Protein AF-A0A2V5QL49-F1 (afdb_monomer_lite)

Radius of gyration: 18.15 Å; chains: 1; bounding box: 55×32×44 Å

pLDDT: mean 81.58, std 17.8, range [35.25, 97.62]

F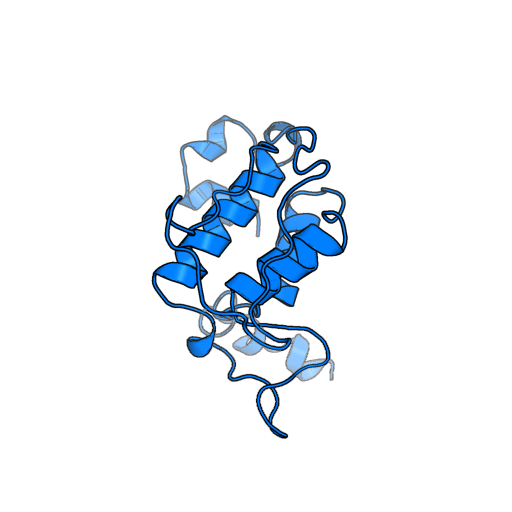oldseek 3Di:
DVCCVPDPVCVDPVNPPQFDDQLLRLQVVLCVLLVHDRPDPLVSQLLNVQQPDHPPDAPDPVRDDGDCSSDDPRNVVSSVLSSCCQAAQDASPDPDDPDDDDDDDPDRPPNPPPPDDSGDHHGPCCVNDPPVCVVPVVVRVVVSD

Secondary structure (DSSP, 8-state):
-HHHHH-GGGGSTTTTT-----HHHHHHHHHHHTT-PPPPHHHHHHHHHHTT--TT--SSTT----GGGG-SHHHHHHHHHHHHHHHH-------S-TT-------SS--PPP--S----PPP-GGGTS-HHHHT-HHHHHHHT-

Structure (mmCIF, N/CA/C/O backbone):
data_AF-A0A2V5QL49-F1
#
_entry.id   AF-A0A2V5QL49-F1
#
loop_
_atom_site.group_PDB
_atom_site.id
_atom_site.type_symbol
_atom_site.label_atom_id
_atom_site.label_alt_id
_atom_site.label_comp_id
_atom_site.label_asym_id
_atom_site.label_entity_id
_atom_site.label_seq_id
_atom_site.pdbx_PDB_ins_code
_atom_site.Cartn_x
_atom_site.Cartn_y
_atom_site.Cartn_z
_atom_site.occupancy
_atom_site.B_iso_or_equiv
_atom_site.auth_seq_id
_atom_site.auth_comp_id
_atom_site.auth_asym_id
_atom_site.auth_atom_id
_atom_site.pdbx_PDB_model_num
ATOM 1 N N . MET A 1 1 ? -26.546 4.963 -11.099 1.00 61.22 1 MET A N 1
ATOM 2 C CA . MET A 1 1 ? -25.308 4.798 -10.297 1.00 61.22 1 MET A CA 1
ATOM 3 C C . MET A 1 1 ? -25.477 5.246 -8.845 1.00 61.22 1 MET A C 1
ATOM 5 O O . MET A 1 1 ? -24.901 4.597 -7.986 1.00 61.22 1 MET A O 1
ATOM 9 N N . GLY A 1 2 ? -26.288 6.279 -8.557 1.00 78.81 2 GLY A N 1
ATOM 10 C CA . GLY A 1 2 ? -26.561 6.733 -7.183 1.00 78.81 2 GLY A CA 1
ATOM 11 C C . GLY A 1 2 ? -27.132 5.656 -6.254 1.00 78.81 2 GLY A C 1
ATOM 12 O O . GLY A 1 2 ? -26.621 5.503 -5.157 1.00 78.81 2 GLY A O 1
ATOM 13 N N . GLU A 1 3 ? -28.086 4.841 -6.720 1.00 86.00 3 GLU A N 1
ATOM 14 C CA . GLU A 1 3 ? -28.729 3.807 -5.883 1.00 86.00 3 GLU A CA 1
ATOM 15 C C . GLU A 1 3 ? -27.767 2.735 -5.346 1.00 86.00 3 GLU A C 1
ATOM 17 O O . GLU A 1 3 ? -27.915 2.283 -4.215 1.00 86.00 3 GLU A O 1
ATOM 22 N N . ILE A 1 4 ? -26.746 2.347 -6.122 1.00 86.00 4 ILE A N 1
ATOM 23 C CA . ILE A 1 4 ? -25.736 1.373 -5.672 1.00 86.00 4 ILE A CA 1
ATOM 24 C C . ILE A 1 4 ? -24.855 1.992 -4.585 1.00 86.00 4 ILE A C 1
ATOM 26 O O . ILE A 1 4 ? -24.560 1.337 -3.591 1.00 86.00 4 ILE A O 1
ATOM 30 N N . LEU A 1 5 ? -24.457 3.254 -4.765 1.00 89.44 5 LEU A N 1
ATOM 31 C CA . LEU A 1 5 ? -23.591 3.962 -3.823 1.00 89.44 5 LEU A CA 1
ATOM 32 C C . LEU A 1 5 ? -24.339 4.459 -2.583 1.00 89.44 5 LEU A C 1
ATOM 34 O O . LEU A 1 5 ? -23.686 4.840 -1.627 1.00 89.44 5 LEU A O 1
ATOM 38 N N . SER A 1 6 ? -25.673 4.473 -2.578 1.00 90.25 6 SER A N 1
ATOM 39 C CA . SER A 1 6 ? -26.487 4.828 -1.409 1.00 90.25 6 SER A CA 1
ATOM 40 C C . SER A 1 6 ? -27.100 3.614 -0.702 1.00 90.25 6 SER A C 1
ATOM 42 O O . SER A 1 6 ? -27.779 3.775 0.309 1.00 90.25 6 SER A O 1
ATOM 44 N N . SER A 1 7 ? -26.913 2.405 -1.237 1.00 92.50 7 SER A N 1
ATOM 45 C CA . SER A 1 7 ? -27.430 1.173 -0.639 1.00 92.50 7 SER A CA 1
ATOM 46 C C . SER A 1 7 ? -26.698 0.835 0.661 1.00 92.50 7 SER A C 1
ATOM 48 O O . SER A 1 7 ? -25.469 0.886 0.722 1.00 92.50 7 SER A O 1
ATOM 50 N N . ALA A 1 8 ? -27.441 0.398 1.682 1.00 91.75 8 ALA A N 1
ATOM 51 C CA . ALA A 1 8 ? -26.865 -0.075 2.942 1.00 91.75 8 ALA A CA 1
ATOM 52 C C . ALA A 1 8 ? -25.928 -1.283 2.745 1.00 91.75 8 ALA A C 1
ATOM 54 O O . ALA A 1 8 ? -24.931 -1.411 3.451 1.00 91.75 8 ALA A O 1
ATOM 55 N N . GLU A 1 9 ? -26.201 -2.135 1.749 1.00 91.06 9 GLU A N 1
ATOM 56 C CA . GLU A 1 9 ? -25.381 -3.320 1.465 1.00 91.06 9 GLU A CA 1
ATOM 57 C C . GLU A 1 9 ? -23.958 -2.936 1.032 1.00 91.06 9 GLU A C 1
ATOM 59 O O . GLU A 1 9 ? -22.990 -3.598 1.414 1.00 91.06 9 GLU A O 1
ATOM 64 N N . PHE A 1 10 ? -23.816 -1.829 0.292 1.00 89.19 10 PHE A N 1
ATOM 65 C CA . PHE A 1 10 ? -22.525 -1.320 -0.178 1.00 89.19 10 PHE A CA 1
ATOM 66 C C . PHE A 1 10 ? -21.606 -0.901 0.982 1.00 89.19 10 PHE A C 1
ATOM 68 O O . PHE A 1 10 ? -20.385 -1.025 0.879 1.00 89.19 10 PHE A O 1
ATOM 75 N N . TYR A 1 11 ? -22.194 -0.461 2.099 1.00 90.38 11 TYR A N 1
ATOM 76 C CA . TYR A 1 11 ? -21.487 -0.052 3.315 1.00 90.38 11 TYR A CA 1
ATOM 77 C C . TYR A 1 11 ? -21.503 -1.106 4.427 1.00 90.38 11 TYR A C 1
ATOM 79 O O . TYR A 1 11 ? -21.069 -0.826 5.541 1.00 90.38 11 TYR A O 1
ATOM 87 N N . SER A 1 12 ? -21.986 -2.316 4.144 1.00 92.44 12 SER A N 1
ATOM 88 C CA . SER A 1 12 ? -22.008 -3.396 5.128 1.00 92.44 12 SER A CA 1
ATOM 89 C C . SER A 1 12 ? -20.593 -3.842 5.520 1.00 92.44 12 SER A C 1
ATOM 91 O O . SER A 1 12 ? -19.650 -3.780 4.723 1.00 92.44 12 SER A O 1
ATOM 93 N N . ASP A 1 13 ? -20.455 -4.402 6.724 1.00 88.31 13 ASP A N 1
ATOM 94 C CA . ASP A 1 13 ? -19.187 -4.956 7.227 1.00 88.31 13 ASP A CA 1
ATOM 95 C C . ASP A 1 13 ? -18.628 -6.096 6.356 1.00 88.31 13 ASP A C 1
ATOM 97 O O . ASP A 1 13 ? -17.443 -6.420 6.416 1.00 88.31 13 ASP A O 1
ATOM 101 N N . ARG A 1 14 ? -19.469 -6.718 5.517 1.00 90.25 14 ARG A N 1
ATOM 102 C CA . ARG A 1 14 ? -19.051 -7.764 4.567 1.00 90.25 14 ARG A CA 1
ATOM 103 C C . ARG A 1 14 ? -18.241 -7.201 3.398 1.00 90.25 14 ARG A C 1
ATOM 105 O O . ARG A 1 14 ? -17.446 -7.929 2.794 1.00 90.25 14 ARG A O 1
ATOM 112 N N . VAL A 1 15 ? -18.457 -5.929 3.068 1.00 90.25 15 VAL A N 1
ATOM 113 C CA . VAL A 1 15 ? -17.872 -5.243 1.910 1.00 90.25 15 VAL A CA 1
ATOM 114 C C . VAL A 1 15 ? -16.774 -4.285 2.361 1.00 90.25 15 VAL A C 1
ATOM 116 O O . VAL A 1 15 ? -15.648 -4.329 1.850 1.00 90.25 15 VAL A O 1
ATOM 119 N N . ILE A 1 16 ? -17.077 -3.439 3.346 1.00 88.69 16 ILE A N 1
ATOM 120 C CA . ILE A 1 16 ? -16.149 -2.433 3.856 1.00 88.69 16 ILE A CA 1
ATOM 121 C C . ILE A 1 16 ? -14.926 -3.116 4.478 1.00 88.69 16 ILE A C 1
ATOM 123 O O . ILE A 1 16 ? -15.027 -4.077 5.230 1.00 88.69 16 ILE A O 1
ATOM 127 N N . ARG A 1 17 ? -13.732 -2.616 4.128 1.00 86.75 17 ARG A N 1
ATOM 128 C CA . ARG A 1 17 ? -12.418 -3.113 4.596 1.00 86.75 17 ARG A CA 1
ATOM 129 C C . ARG A 1 17 ? -12.080 -4.571 4.234 1.00 86.75 17 ARG A C 1
ATOM 131 O O . ARG A 1 17 ? -11.058 -5.071 4.694 1.00 86.75 17 ARG A O 1
ATOM 138 N N . ASN A 1 18 ? -12.837 -5.226 3.353 1.00 90.88 18 ASN A N 1
ATOM 139 C CA . ASN A 1 18 ? -12.571 -6.615 2.950 1.00 90.88 18 ASN A CA 1
ATOM 140 C C . ASN A 1 18 ? -11.646 -6.743 1.712 1.00 90.88 18 ASN A C 1
ATOM 142 O O . ASN A 1 18 ? -11.239 -7.836 1.315 1.00 90.88 18 ASN A O 1
ATOM 146 N N . GLN A 1 19 ? -11.279 -5.626 1.070 1.00 92.38 19 GLN A N 1
ATOM 147 C CA . GLN A 1 19 ? -10.440 -5.640 -0.132 1.00 92.38 19 GLN A CA 1
ATOM 148 C C . GLN A 1 19 ? -8.945 -5.801 0.193 1.00 92.38 19 GLN A C 1
ATOM 150 O O . GLN A 1 19 ? -8.316 -4.919 0.784 1.00 92.38 19 GLN A O 1
ATOM 155 N N . ILE A 1 20 ? -8.330 -6.868 -0.325 1.00 95.75 20 ILE A N 1
ATOM 156 C CA . ILE A 1 20 ? -6.867 -6.997 -0.374 1.00 95.75 20 ILE A CA 1
ATOM 157 C C . ILE A 1 20 ? -6.335 -6.177 -1.554 1.00 95.75 20 ILE A C 1
ATOM 159 O O . ILE A 1 20 ? -6.545 -6.515 -2.721 1.00 95.75 20 ILE A O 1
ATOM 163 N N . LYS A 1 21 ? -5.630 -5.091 -1.233 1.00 96.94 21 LYS A N 1
ATOM 164 C CA . LYS A 1 21 ? -5.092 -4.124 -2.200 1.00 96.94 21 LYS A CA 1
ATOM 165 C C . LYS A 1 21 ? -3.965 -4.731 -3.029 1.00 96.94 21 LYS A C 1
ATOM 167 O O . LYS A 1 21 ? -3.056 -5.349 -2.463 1.00 96.94 21 LYS A O 1
ATOM 172 N N . SER A 1 22 ? -3.968 -4.482 -4.339 1.00 97.62 22 SER A N 1
ATOM 173 C CA . SER A 1 22 ? -2.814 -4.788 -5.197 1.00 97.62 22 SER A CA 1
ATOM 174 C C . SER A 1 22 ? -1.573 -4.000 -4.748 1.00 97.62 22 SER A C 1
ATOM 176 O O . SER A 1 22 ? -1.716 -2.990 -4.049 1.00 97.62 22 SER A O 1
ATOM 178 N N . PRO A 1 23 ? -0.351 -4.423 -5.114 1.00 97.44 23 PRO A N 1
ATOM 179 C CA . PRO A 1 23 ? 0.867 -3.713 -4.726 1.00 97.44 23 PRO A CA 1
ATOM 180 C C . PRO A 1 23 ? 0.874 -2.219 -5.072 1.00 97.44 23 PRO A C 1
ATOM 182 O O . PRO A 1 23 ? 1.231 -1.407 -4.220 1.00 97.44 23 PRO A O 1
ATOM 185 N N . VAL A 1 24 ? 0.411 -1.834 -6.266 1.00 97.12 24 VAL A N 1
ATOM 186 C CA . VAL A 1 24 ? 0.312 -0.415 -6.651 1.00 97.12 24 VAL A CA 1
ATOM 187 C C . VAL A 1 24 ? -0.714 0.339 -5.803 1.00 97.12 24 VAL A C 1
ATOM 189 O O . VAL A 1 24 ? -0.432 1.431 -5.315 1.00 97.12 24 VAL A O 1
ATOM 192 N N . GLN A 1 25 ? -1.886 -0.256 -5.558 1.00 97.56 25 GLN A N 1
ATOM 193 C CA . GLN A 1 25 ? -2.927 0.366 -4.740 1.00 97.56 25 GLN A CA 1
ATOM 194 C C . GLN A 1 25 ? -2.448 0.545 -3.296 1.00 97.56 25 GLN A C 1
ATOM 196 O O . GLN A 1 25 ? -2.653 1.602 -2.705 1.00 97.56 25 GLN A O 1
ATOM 201 N N . PHE A 1 26 ? -1.796 -0.474 -2.736 1.00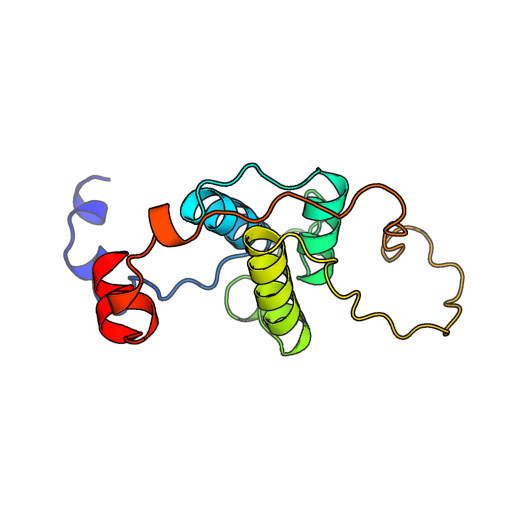 97.38 26 PHE A N 1
ATOM 202 C CA . PHE A 1 26 ? -1.210 -0.424 -1.402 1.00 97.38 26 PHE A CA 1
ATOM 203 C C . PHE A 1 26 ? -0.148 0.669 -1.297 1.00 97.38 26 PHE A C 1
ATOM 205 O O . PHE A 1 26 ? -0.190 1.449 -0.350 1.00 97.38 26 PHE A O 1
ATOM 212 N N . LEU A 1 27 ? 0.751 0.769 -2.279 1.00 96.56 27 LEU A N 1
ATOM 213 C CA . LEU A 1 27 ? 1.807 1.776 -2.297 1.00 96.56 27 LEU A CA 1
ATOM 214 C C . LEU A 1 27 ? 1.230 3.196 -2.301 1.00 96.56 27 LEU A C 1
ATOM 216 O O . LEU A 1 27 ? 1.544 3.992 -1.416 1.00 96.56 27 LEU A O 1
ATOM 220 N N . ILE A 1 28 ? 0.356 3.497 -3.266 1.00 97.06 28 ILE A N 1
ATOM 221 C CA . ILE A 1 28 ? -0.212 4.840 -3.439 1.00 97.06 28 ILE A CA 1
ATOM 222 C C . ILE A 1 28 ? -1.087 5.224 -2.244 1.00 97.06 28 ILE A C 1
ATOM 224 O O . ILE A 1 28 ? -0.962 6.327 -1.714 1.00 97.06 28 ILE A O 1
ATOM 228 N N . GLN A 1 29 ? -1.968 4.324 -1.796 1.00 95.94 29 GLN A N 1
ATOM 229 C CA . GLN A 1 29 ? -2.871 4.634 -0.689 1.00 95.94 29 GLN A CA 1
ATOM 230 C C . GLN A 1 29 ? -2.134 4.768 0.642 1.00 95.94 29 GLN A C 1
ATOM 232 O O . GLN A 1 29 ? -2.525 5.613 1.437 1.00 95.94 29 GLN A O 1
ATOM 237 N N . THR A 1 30 ? -1.077 3.987 0.884 1.00 94.81 30 THR A N 1
ATOM 238 C CA . THR A 1 30 ? -0.269 4.134 2.106 1.00 94.81 30 THR A CA 1
ATOM 239 C C . THR A 1 30 ? 0.458 5.474 2.111 1.00 94.81 30 THR A C 1
ATOM 241 O O . THR A 1 30 ? 0.410 6.175 3.114 1.00 94.81 30 THR A O 1
ATOM 244 N N . ALA A 1 31 ? 1.058 5.883 0.988 1.00 93.94 31 ALA A N 1
ATOM 245 C CA . ALA A 1 31 ? 1.695 7.196 0.897 1.00 93.94 31 ALA A CA 1
ATOM 246 C C . ALA A 1 31 ? 0.694 8.345 1.104 1.00 93.94 31 ALA A C 1
ATOM 248 O O . ALA A 1 31 ? 0.983 9.291 1.829 1.00 93.94 31 ALA A O 1
ATOM 249 N N . LYS A 1 32 ? -0.511 8.227 0.528 1.00 93.50 32 LYS A N 1
ATOM 250 C CA . LYS A 1 32 ? -1.585 9.211 0.713 1.00 93.50 32 LYS A CA 1
ATOM 251 C C . LYS A 1 32 ? -2.083 9.266 2.161 1.00 93.50 32 LYS A C 1
ATOM 253 O O . LYS A 1 32 ? -2.272 10.357 2.678 1.00 93.50 32 LYS A O 1
ATOM 258 N N . LEU A 1 33 ? -2.288 8.112 2.800 1.00 91.12 33 LEU A N 1
ATOM 259 C CA . LEU A 1 33 ? -2.740 8.019 4.194 1.00 91.12 33 LEU A CA 1
ATOM 260 C C . LEU A 1 33 ? -1.712 8.601 5.170 1.00 91.12 33 LEU A C 1
ATOM 262 O O . LEU A 1 33 ? -2.084 9.200 6.169 1.00 91.12 33 LEU A O 1
ATOM 266 N N . LEU A 1 34 ? -0.426 8.415 4.876 1.00 91.56 34 LEU A N 1
ATOM 267 C CA . LEU A 1 34 ? 0.680 8.948 5.667 1.00 91.56 34 LEU A CA 1
ATOM 268 C C . LEU A 1 34 ? 1.065 10.386 5.280 1.00 91.56 34 LEU A C 1
ATOM 270 O O . LEU A 1 34 ? 2.080 10.880 5.762 1.00 91.56 34 LEU A O 1
ATOM 274 N N . GLU A 1 35 ? 0.309 11.022 4.378 1.00 91.69 35 GLU A N 1
ATOM 275 C CA . GLU A 1 35 ? 0.561 12.379 3.869 1.00 91.69 35 GLU A CA 1
ATOM 276 C C . GLU A 1 35 ? 2.017 12.612 3.429 1.00 91.69 35 GLU A C 1
ATOM 278 O O . GLU A 1 35 ? 2.592 13.688 3.585 1.00 91.69 35 GLU A O 1
ATOM 283 N N . THR A 1 36 ? 2.634 11.579 2.856 1.00 91.00 36 THR A N 1
ATOM 284 C CA . THR A 1 36 ? 4.025 11.608 2.406 1.00 91.00 36 THR A CA 1
ATOM 285 C C . THR A 1 36 ? 4.109 11.682 0.886 1.00 91.00 36 THR A C 1
ATOM 287 O O . THR A 1 36 ? 3.307 11.045 0.195 1.00 91.00 36 THR A O 1
ATOM 290 N N . PRO A 1 37 ? 5.151 12.335 0.328 1.00 91.06 37 PRO A N 1
ATOM 291 C CA . PRO A 1 37 ? 5.486 12.148 -1.075 1.00 91.06 37 PRO A CA 1
ATOM 292 C C . PRO A 1 37 ? 5.704 10.666 -1.395 1.00 91.06 37 PRO A C 1
ATOM 294 O O . PRO A 1 37 ? 6.129 9.868 -0.547 1.00 91.06 37 PRO A O 1
ATOM 297 N N . LEU A 1 38 ? 5.415 10.313 -2.646 1.00 91.44 38 LEU A N 1
ATOM 298 C CA . LEU A 1 38 ? 5.750 9.003 -3.183 1.00 91.44 38 LEU A CA 1
ATOM 299 C C . LEU A 1 38 ? 7.270 8.808 -3.174 1.00 91.44 38 LEU A C 1
ATOM 301 O O . LEU A 1 38 ? 8.015 9.767 -3.390 1.00 91.44 38 LEU A O 1
ATOM 305 N N . PRO A 1 39 ? 7.745 7.571 -2.961 1.00 89.81 39 PRO A N 1
ATOM 306 C CA . PRO A 1 39 ? 9.160 7.281 -3.109 1.00 89.81 39 PRO A CA 1
ATOM 307 C C . PRO A 1 39 ? 9.595 7.449 -4.568 1.00 89.81 39 PRO A C 1
ATOM 309 O O . PRO A 1 39 ? 8.766 7.492 -5.481 1.00 89.81 39 PRO A O 1
ATOM 312 N N . SER A 1 40 ? 10.910 7.510 -4.794 1.00 88.81 40 SER A N 1
ATOM 313 C CA . SER A 1 40 ? 11.449 7.621 -6.150 1.00 88.81 40 SER A CA 1
ATOM 314 C C . SER A 1 40 ? 10.924 6.486 -7.048 1.00 88.81 40 SER A C 1
ATOM 316 O O . SER A 1 40 ? 10.683 5.375 -6.555 1.00 88.81 40 SER A O 1
ATOM 318 N N . PRO A 1 41 ? 10.766 6.711 -8.367 1.00 89.62 41 PRO A N 1
ATOM 319 C CA . PRO A 1 41 ? 10.217 5.703 -9.274 1.00 89.62 41 PRO A CA 1
ATOM 320 C C . PRO A 1 41 ? 10.921 4.341 -9.191 1.00 89.62 41 PRO A C 1
ATOM 322 O O . PRO A 1 41 ? 10.258 3.307 -9.207 1.00 89.62 41 PRO A O 1
ATOM 325 N N . ASN A 1 42 ? 12.248 4.334 -9.012 1.00 85.88 42 ASN A N 1
ATOM 326 C CA . ASN A 1 42 ? 13.039 3.110 -8.860 1.00 85.88 42 ASN A CA 1
ATOM 327 C C . ASN A 1 42 ? 12.660 2.323 -7.599 1.00 85.88 42 ASN A C 1
ATOM 329 O O . ASN A 1 42 ? 12.480 1.105 -7.660 1.00 85.88 42 ASN A O 1
ATOM 333 N N . ILE A 1 43 ? 12.509 3.013 -6.463 1.00 86.38 43 ILE A N 1
ATOM 334 C CA . ILE A 1 43 ? 12.106 2.389 -5.199 1.00 86.38 43 ILE A CA 1
ATOM 335 C C . ILE A 1 43 ? 10.669 1.888 -5.321 1.00 86.38 43 ILE A C 1
ATOM 337 O O . ILE A 1 43 ? 10.415 0.719 -5.046 1.00 86.38 43 ILE A O 1
ATOM 341 N N . ALA A 1 44 ? 9.754 2.721 -5.825 1.00 90.75 44 ALA A N 1
ATOM 342 C CA . ALA A 1 44 ? 8.358 2.343 -6.019 1.00 90.75 44 ALA A CA 1
ATOM 343 C C . ALA A 1 44 ? 8.215 1.090 -6.898 1.00 90.75 44 ALA A C 1
ATOM 345 O O . ALA A 1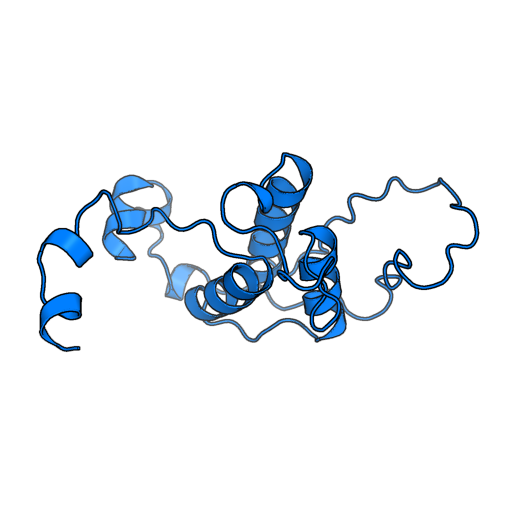 44 ? 7.512 0.141 -6.539 1.00 90.75 44 ALA A O 1
ATOM 346 N N . GLN A 1 45 ? 8.914 1.059 -8.035 1.00 90.88 45 GLN A N 1
ATOM 347 C CA . GLN A 1 45 ? 8.893 -0.068 -8.963 1.00 90.88 45 GLN A CA 1
ATOM 348 C C . GLN A 1 45 ? 9.479 -1.334 -8.335 1.00 90.88 45 GLN A C 1
ATOM 350 O O . GLN A 1 45 ? 8.905 -2.412 -8.500 1.00 90.88 45 GLN A O 1
ATOM 355 N N . ASN A 1 46 ? 10.591 -1.222 -7.604 1.00 87.56 46 ASN A N 1
ATOM 356 C CA . ASN A 1 46 ? 11.181 -2.364 -6.915 1.00 87.56 46 ASN A CA 1
ATOM 357 C C . ASN A 1 46 ? 10.244 -2.895 -5.820 1.00 87.56 46 ASN A C 1
ATOM 359 O O . ASN A 1 46 ? 9.999 -4.098 -5.764 1.00 87.56 46 ASN A O 1
ATOM 363 N N . SER A 1 47 ? 9.644 -2.020 -5.008 1.00 90.31 47 SER A N 1
ATOM 364 C CA . SER A 1 47 ? 8.682 -2.418 -3.976 1.00 90.31 47 SER A CA 1
ATOM 365 C C . SER A 1 47 ? 7.485 -3.162 -4.574 1.00 90.31 47 SER A C 1
ATOM 367 O O . SER A 1 47 ? 7.121 -4.228 -4.079 1.00 90.31 47 SER A O 1
ATOM 369 N N . MET A 1 48 ? 6.901 -2.665 -5.672 1.00 93.38 48 MET A N 1
ATOM 370 C CA . MET A 1 48 ? 5.802 -3.361 -6.356 1.00 93.38 48 MET A CA 1
ATOM 371 C C . MET A 1 48 ? 6.241 -4.715 -6.929 1.00 93.38 48 MET A C 1
ATOM 373 O O . MET A 1 48 ? 5.522 -5.705 -6.774 1.00 93.38 48 MET A O 1
ATOM 377 N N . ARG A 1 49 ? 7.441 -4.788 -7.522 1.00 91.38 49 ARG A N 1
ATOM 378 C CA . ARG A 1 49 ? 8.005 -6.033 -8.063 1.00 91.38 49 ARG A CA 1
ATOM 379 C C . ARG A 1 49 ? 8.184 -7.093 -6.979 1.00 91.38 49 ARG A C 1
ATOM 381 O O . ARG A 1 49 ? 7.774 -8.230 -7.192 1.00 91.38 49 ARG A O 1
ATOM 388 N N . GLN A 1 50 ? 8.733 -6.723 -5.821 1.00 89.62 50 GLN A N 1
ATOM 389 C CA . GLN A 1 50 ? 8.905 -7.636 -4.681 1.00 89.62 50 GLN A CA 1
ATOM 390 C C . GLN A 1 50 ? 7.564 -8.150 -4.137 1.00 89.62 50 GLN A C 1
ATOM 392 O O . GLN A 1 50 ? 7.495 -9.235 -3.566 1.00 89.62 50 GLN A O 1
ATOM 397 N N . MET A 1 51 ? 6.482 -7.400 -4.356 1.00 93.94 51 MET A N 1
ATOM 398 C CA . MET A 1 51 ? 5.117 -7.802 -4.018 1.00 93.94 51 MET A CA 1
ATOM 399 C C . MET A 1 51 ? 4.365 -8.493 -5.175 1.00 93.94 51 MET A C 1
ATOM 401 O O . MET A 1 51 ? 3.179 -8.788 -5.034 1.00 93.94 51 MET A O 1
ATOM 405 N N . GLY A 1 52 ? 5.027 -8.769 -6.304 1.00 91.62 52 GLY A N 1
ATOM 406 C CA . GLY A 1 52 ? 4.471 -9.544 -7.418 1.00 91.62 52 GLY A CA 1
ATOM 407 C C . GLY A 1 52 ? 3.756 -8.736 -8.507 1.00 91.62 52 GLY A C 1
ATOM 408 O O . GLY A 1 52 ? 3.071 -9.330 -9.338 1.00 91.62 52 GLY A O 1
ATOM 409 N N . GLN A 1 53 ? 3.904 -7.407 -8.547 1.00 95.50 53 GLN A N 1
ATOM 410 C CA . GLN A 1 53 ? 3.297 -6.571 -9.588 1.00 95.50 53 GLN A CA 1
ATOM 411 C C . GLN A 1 53 ? 4.342 -5.707 -10.299 1.00 95.50 53 GLN A C 1
ATOM 413 O O . GLN A 1 53 ? 4.962 -4.830 -9.705 1.00 95.50 53 GLN A O 1
ATOM 418 N N . ILE A 1 54 ? 4.503 -5.918 -11.604 1.00 94.56 54 ILE A N 1
ATOM 419 C CA . ILE A 1 54 ? 5.340 -5.084 -12.471 1.00 94.56 54 ILE A CA 1
ATOM 420 C C . ILE A 1 54 ? 4.404 -4.348 -13.421 1.00 94.56 54 ILE A C 1
ATOM 422 O O . ILE A 1 54 ? 3.754 -4.976 -14.248 1.00 94.56 54 ILE A O 1
ATOM 426 N N . LEU A 1 55 ? 4.298 -3.026 -13.302 1.00 92.75 55 LEU A N 1
ATOM 427 C CA . LEU A 1 55 ? 3.403 -2.252 -14.166 1.00 92.75 55 LEU A CA 1
ATOM 428 C C . LEU A 1 55 ? 3.744 -2.466 -15.648 1.00 92.75 55 LEU A C 1
ATOM 430 O O . LEU A 1 55 ? 4.913 -2.588 -16.004 1.00 92.75 55 LEU A O 1
ATOM 434 N N . PHE A 1 56 ? 2.708 -2.521 -16.489 1.00 93.38 56 PHE A N 1
ATOM 435 C CA . PHE A 1 56 ? 2.799 -2.781 -17.935 1.00 93.38 56 PHE A CA 1
ATOM 436 C C . PHE A 1 56 ? 3.376 -4.153 -18.336 1.00 93.38 56 PHE A C 1
ATOM 438 O O . PHE A 1 56 ? 3.615 -4.388 -19.515 1.00 93.38 56 PHE A O 1
ATOM 445 N N . ALA A 1 57 ? 3.543 -5.080 -17.387 1.00 93.69 57 ALA A N 1
ATOM 446 C CA . ALA A 1 57 ? 3.985 -6.451 -17.647 1.00 93.69 57 ALA A CA 1
ATOM 447 C C . ALA A 1 57 ? 3.083 -7.476 -16.924 1.00 93.69 57 ALA A C 1
ATOM 449 O O . ALA A 1 57 ? 3.518 -8.120 -15.963 1.00 93.69 57 ALA A O 1
ATOM 450 N N . PRO A 1 58 ? 1.798 -7.597 -17.313 1.00 94.12 58 PRO A N 1
ATOM 451 C CA . PRO A 1 58 ? 0.901 -8.583 -16.721 1.00 94.12 58 PRO A CA 1
ATOM 452 C C . PRO A 1 58 ? 1.337 -10.018 -17.058 1.00 94.12 58 PRO A C 1
ATOM 454 O O . PRO A 1 58 ? 1.850 -10.260 -18.150 1.00 94.12 58 PRO A O 1
ATOM 457 N N . PRO A 1 59 ? 1.099 -10.995 -16.163 1.00 90.88 59 PRO A N 1
ATOM 458 C CA . PRO A 1 59 ? 1.526 -12.379 -16.375 1.00 90.88 59 PRO A CA 1
ATOM 459 C C . PRO A 1 59 ? 0.735 -13.099 -17.479 1.00 90.88 59 PRO A C 1
ATOM 461 O O . PRO A 1 59 ? 1.179 -14.127 -17.977 1.00 90.88 59 PRO A O 1
ATOM 464 N N . SER A 1 60 ? -0.447 -12.597 -17.851 1.00 93.44 60 SER A N 1
ATOM 465 C CA . SER A 1 60 ? -1.242 -13.106 -18.974 1.00 93.44 60 SER A CA 1
ATOM 466 C C . SER A 1 60 ? -2.272 -12.067 -19.430 1.00 93.44 60 SER A C 1
ATOM 468 O O . SER A 1 60 ? -2.415 -11.012 -18.809 1.00 93.44 60 SER A O 1
ATOM 470 N N . VAL A 1 61 ? -3.044 -12.388 -20.473 1.00 94.31 61 VAL A N 1
ATOM 471 C CA . VAL A 1 61 ? -4.122 -11.533 -21.007 1.00 94.31 61 VAL A CA 1
ATOM 472 C C . VAL A 1 61 ? -5.212 -11.187 -19.984 1.00 94.31 61 VAL A C 1
ATOM 474 O O . VAL A 1 61 ? -5.837 -10.139 -20.108 1.00 94.31 61 VAL A O 1
ATOM 477 N N . LYS A 1 62 ? -5.413 -12.011 -18.941 1.00 93.12 62 LYS A N 1
ATOM 478 C CA . LYS A 1 62 ? -6.360 -11.712 -17.847 1.00 93.12 62 LYS A CA 1
ATOM 479 C C . LYS A 1 62 ? -5.842 -10.634 -16.882 1.00 93.12 62 LYS A C 1
ATOM 481 O O . LYS A 1 62 ? -6.579 -10.192 -16.007 1.00 93.12 62 LYS A O 1
ATOM 486 N N . GLY A 1 63 ? -4.573 -10.241 -16.999 1.00 94.06 63 GLY A N 1
ATOM 487 C CA . GLY A 1 63 ? -3.896 -9.399 -16.019 1.00 94.06 63 GLY A CA 1
ATOM 488 C C . GLY A 1 63 ? -3.326 -10.209 -14.854 1.00 94.06 63 GLY A C 1
ATOM 489 O O . GLY A 1 63 ? -2.849 -11.331 -15.037 1.00 94.06 63 GLY A O 1
ATOM 490 N N . TRP A 1 64 ? -3.355 -9.620 -13.657 1.00 95.19 64 TRP A N 1
ATOM 491 C CA . TRP A 1 64 ? -2.910 -10.249 -12.412 1.00 95.19 64 TRP A CA 1
ATOM 492 C C . TRP A 1 64 ? -4.075 -10.848 -11.635 1.00 95.19 64 TRP A C 1
ATOM 494 O O . TRP A 1 64 ? -5.165 -10.276 -11.601 1.00 95.19 64 TRP A O 1
ATOM 504 N N . ASP A 1 65 ? -3.811 -11.947 -10.934 1.00 93.94 65 ASP A N 1
ATOM 505 C CA . ASP A 1 65 ? -4.765 -12.491 -9.976 1.00 93.94 65 ASP A CA 1
ATOM 506 C C . ASP A 1 65 ? -4.924 -11.537 -8.781 1.00 93.94 65 ASP A C 1
ATOM 508 O O . ASP A 1 65 ? -3.952 -11.054 -8.201 1.00 93.94 65 ASP A O 1
ATOM 512 N N . GLY A 1 66 ? -6.176 -11.223 -8.446 1.00 93.88 66 GLY A N 1
ATOM 513 C CA . GLY A 1 66 ? -6.525 -10.305 -7.365 1.00 93.88 66 GLY A CA 1
ATOM 514 C C . GLY A 1 66 ? -6.601 -10.968 -5.985 1.00 93.88 66 GLY A C 1
ATOM 515 O O . GLY A 1 66 ? -6.372 -12.165 -5.808 1.00 93.88 66 GLY A O 1
ATOM 516 N N . GLY A 1 67 ? -7.005 -10.187 -4.981 1.00 94.88 67 GLY A N 1
ATOM 517 C CA . GLY A 1 67 ? -7.352 -10.718 -3.663 1.00 94.88 67 GLY A CA 1
ATOM 518 C C . GLY A 1 67 ? -6.174 -11.393 -2.953 1.00 94.88 67 GLY A C 1
ATOM 519 O O . GLY A 1 67 ? -5.086 -10.827 -2.852 1.00 94.88 67 GLY A O 1
ATOM 520 N N . ARG A 1 68 ? -6.397 -12.614 -2.449 1.00 95.19 68 ARG A N 1
ATOM 521 C CA . ARG A 1 68 ? -5.403 -13.378 -1.670 1.00 95.19 68 ARG A CA 1
ATOM 522 C C . ARG A 1 68 ? -4.141 -13.723 -2.461 1.00 95.19 68 ARG A C 1
ATOM 524 O O . ARG A 1 68 ? -3.111 -13.930 -1.834 1.00 95.19 68 ARG A O 1
ATOM 531 N N . ALA A 1 69 ? -4.183 -13.711 -3.797 1.00 94.75 69 ALA A N 1
ATOM 532 C CA . ALA A 1 69 ? -2.997 -13.921 -4.630 1.00 94.75 69 ALA A CA 1
ATOM 533 C C . ALA A 1 69 ? -1.891 -12.879 -4.367 1.00 94.75 69 ALA A C 1
ATOM 535 O O . ALA A 1 69 ? -0.713 -13.159 -4.575 1.00 94.75 69 ALA A O 1
ATOM 536 N N . TRP A 1 70 ? -2.247 -11.703 -3.835 1.00 96.56 70 TRP A N 1
ATOM 537 C CA . TRP A 1 70 ? -1.285 -10.675 -3.441 1.00 96.56 70 TRP A CA 1
ATOM 538 C C . TRP A 1 70 ? -0.560 -10.935 -2.114 1.00 96.56 70 TRP A C 1
ATOM 540 O O . TRP A 1 70 ? 0.351 -10.174 -1.765 1.00 96.56 70 TRP A O 1
ATOM 550 N N . ILE A 1 71 ? -0.968 -11.949 -1.345 1.00 96.31 71 ILE A N 1
ATOM 551 C CA . ILE A 1 71 ? -0.514 -12.176 0.030 1.00 96.31 71 ILE A CA 1
ATOM 552 C C . ILE A 1 71 ? 0.087 -13.573 0.176 1.00 96.31 71 ILE A C 1
ATOM 554 O O . ILE A 1 71 ? -0.590 -14.588 0.052 1.00 96.31 71 ILE A O 1
ATOM 558 N N . ASN A 1 72 ? 1.367 -13.602 0.526 1.00 94.12 72 ASN A N 1
ATOM 559 C CA . ASN A 1 72 ? 2.067 -14.738 1.111 1.00 94.12 72 ASN A CA 1
ATOM 560 C C . ASN A 1 72 ? 3.013 -14.210 2.205 1.00 94.12 72 ASN A C 1
ATOM 562 O O . ASN A 1 72 ? 3.105 -12.999 2.412 1.00 94.12 72 ASN A O 1
ATOM 566 N N . THR A 1 73 ? 3.731 -15.094 2.899 1.00 92.62 73 THR A N 1
ATOM 567 C CA . THR A 1 73 ? 4.643 -14.704 3.990 1.00 92.62 73 THR A CA 1
ATOM 568 C C . THR A 1 73 ? 5.654 -13.634 3.563 1.00 92.62 73 THR A C 1
ATOM 570 O O . THR A 1 73 ? 5.881 -12.673 4.294 1.00 92.62 73 THR A O 1
ATOM 573 N N . SER A 1 74 ? 6.220 -13.754 2.359 1.00 90.19 74 SER A N 1
ATOM 574 C CA . SER A 1 74 ? 7.217 -12.811 1.845 1.00 90.19 74 SER A CA 1
ATOM 575 C C . SER A 1 74 ? 6.590 -11.475 1.439 1.00 90.19 74 SER A C 1
ATOM 577 O O . SER A 1 74 ? 7.068 -10.424 1.865 1.00 90.19 74 SER A O 1
ATOM 579 N N . THR A 1 75 ? 5.493 -11.482 0.672 1.00 93.62 75 THR A N 1
ATOM 580 C CA . THR A 1 75 ? 4.859 -10.230 0.224 1.00 93.62 75 THR A CA 1
ATOM 581 C C . THR A 1 75 ? 4.231 -9.460 1.381 1.00 93.62 75 THR A C 1
ATOM 583 O O . THR A 1 75 ? 4.240 -8.230 1.363 1.00 93.62 75 THR A O 1
ATOM 586 N N . LEU A 1 76 ? 3.734 -10.152 2.411 1.00 94.81 76 LEU A N 1
ATOM 587 C CA . LEU A 1 76 ? 3.226 -9.521 3.626 1.00 94.81 76 LEU A CA 1
ATOM 588 C C . LEU A 1 76 ? 4.348 -8.832 4.413 1.00 94.81 76 LEU A C 1
ATOM 590 O O . LEU A 1 76 ? 4.204 -7.666 4.776 1.00 94.81 76 LEU A O 1
ATOM 594 N N . LEU A 1 77 ? 5.488 -9.507 4.601 1.00 91.56 77 LEU A N 1
ATOM 595 C CA . LEU A 1 77 ? 6.664 -8.904 5.232 1.00 91.56 77 LEU A CA 1
ATOM 596 C C . LEU A 1 77 ? 7.152 -7.677 4.449 1.00 91.56 77 LEU A C 1
ATOM 598 O O . LEU A 1 77 ? 7.416 -6.629 5.037 1.00 91.56 77 LEU A O 1
ATOM 602 N N . PHE A 1 78 ? 7.203 -7.764 3.117 1.00 91.44 78 PHE A N 1
ATOM 603 C CA . PHE A 1 78 ? 7.576 -6.624 2.279 1.00 91.44 78 PHE A CA 1
ATOM 604 C C . PHE A 1 78 ? 6.612 -5.441 2.408 1.00 91.44 78 PHE A C 1
ATOM 606 O O . PHE A 1 78 ? 7.069 -4.300 2.382 1.00 91.44 78 PHE A O 1
ATOM 613 N N . ARG A 1 79 ? 5.306 -5.677 2.589 1.00 94.56 79 ARG A N 1
ATOM 614 C CA . ARG A 1 79 ? 4.332 -4.604 2.857 1.00 94.56 79 ARG A CA 1
ATOM 615 C C . ARG A 1 79 ? 4.628 -3.891 4.174 1.00 94.56 79 ARG A C 1
ATOM 617 O O . ARG A 1 79 ? 4.595 -2.663 4.200 1.00 94.56 79 ARG A O 1
ATOM 624 N N . TYR A 1 80 ? 4.949 -4.635 5.233 1.00 92.69 80 TYR A N 1
ATOM 625 C CA . TYR A 1 80 ? 5.335 -4.046 6.520 1.00 92.69 80 TYR A CA 1
ATOM 626 C C . TYR A 1 80 ? 6.636 -3.255 6.413 1.00 92.69 80 TYR A C 1
ATOM 628 O O . TYR A 1 80 ? 6.691 -2.108 6.848 1.00 92.69 80 TYR A O 1
ATOM 636 N N . ASN A 1 81 ? 7.648 -3.815 5.750 1.00 90.25 81 ASN A N 1
ATOM 637 C CA . ASN A 1 81 ? 8.919 -3.127 5.535 1.00 90.25 81 ASN A CA 1
ATOM 638 C C . ASN A 1 81 ? 8.744 -1.860 4.693 1.00 90.25 81 ASN A C 1
ATOM 640 O O . ASN A 1 81 ? 9.357 -0.843 4.991 1.00 90.25 81 ASN A O 1
ATOM 644 N N . PHE A 1 82 ? 7.880 -1.890 3.675 1.00 91.56 82 PHE A N 1
ATOM 645 C CA . PHE A 1 82 ? 7.567 -0.709 2.877 1.00 91.56 82 PHE A CA 1
ATOM 646 C C . PHE A 1 82 ? 6.844 0.372 3.695 1.00 91.56 82 PHE A C 1
ATOM 648 O O . PHE A 1 82 ? 7.174 1.548 3.578 1.00 91.56 82 PHE A O 1
ATOM 655 N N . ALA A 1 83 ? 5.890 -0.004 4.550 1.00 92.31 83 ALA A N 1
ATOM 656 C CA . ALA A 1 83 ? 5.237 0.948 5.448 1.00 92.31 83 ALA A CA 1
ATOM 657 C C . ALA A 1 83 ? 6.240 1.564 6.442 1.00 92.31 83 ALA A C 1
ATOM 659 O O . ALA A 1 83 ? 6.279 2.782 6.588 1.00 92.31 83 ALA A O 1
ATOM 660 N N . ASN A 1 84 ? 7.105 0.745 7.050 1.00 90.38 84 ASN A N 1
ATOM 661 C CA . ASN A 1 84 ? 8.178 1.218 7.931 1.00 90.38 84 ASN A CA 1
ATOM 662 C C . ASN A 1 84 ? 9.155 2.143 7.200 1.00 90.38 84 ASN A C 1
ATOM 664 O O . ASN A 1 84 ? 9.542 3.172 7.743 1.00 90.38 84 ASN A O 1
ATOM 668 N N . TYR A 1 85 ? 9.499 1.822 5.952 1.00 89.94 85 TYR A N 1
ATOM 669 C CA . TYR A 1 85 ? 10.305 2.686 5.098 1.00 89.94 85 TYR A CA 1
ATOM 670 C C . TYR A 1 85 ? 9.657 4.063 4.912 1.00 89.94 85 TYR A C 1
ATOM 672 O O . TYR A 1 85 ? 10.326 5.079 5.077 1.00 89.94 85 TYR A O 1
ATOM 680 N N . LEU A 1 86 ? 8.355 4.123 4.613 1.00 91.06 86 LEU A N 1
ATOM 681 C CA . LEU A 1 86 ? 7.655 5.402 4.469 1.00 91.06 86 LEU A CA 1
ATOM 682 C C . LEU A 1 86 ? 7.623 6.211 5.775 1.00 91.06 86 LEU A C 1
ATOM 684 O O . LEU A 1 86 ? 7.635 7.437 5.713 1.00 91.06 86 LEU A O 1
ATOM 688 N N . ILE A 1 87 ? 7.582 5.545 6.932 1.00 91.06 87 ILE A N 1
ATOM 689 C CA . ILE A 1 87 ? 7.482 6.206 8.239 1.00 91.06 87 ILE A CA 1
ATOM 690 C C . ILE A 1 87 ? 8.850 6.676 8.745 1.00 91.06 87 ILE A C 1
ATOM 692 O O . ILE A 1 87 ? 8.994 7.840 9.102 1.00 91.06 87 ILE A O 1
ATOM 696 N N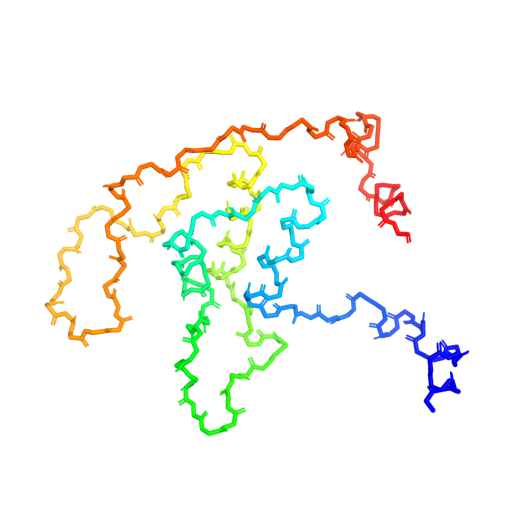 . ASN A 1 88 ? 9.842 5.785 8.775 1.00 88.81 88 ASN A N 1
ATOM 697 C CA . ASN A 1 88 ? 11.142 6.022 9.412 1.00 88.81 88 ASN A CA 1
ATOM 698 C C . ASN A 1 88 ? 12.227 6.447 8.422 1.00 88.81 88 ASN A C 1
ATOM 700 O O . ASN A 1 88 ? 13.241 7.005 8.818 1.00 88.81 88 ASN A O 1
ATOM 704 N N . GLY A 1 89 ? 12.053 6.138 7.138 1.00 80.19 89 GLY A N 1
ATOM 705 C CA . GLY A 1 89 ? 13.066 6.387 6.117 1.00 80.19 89 GLY A CA 1
ATOM 706 C C . GLY A 1 89 ? 14.305 5.498 6.158 1.00 80.19 89 GLY A C 1
ATOM 707 O O . GLY A 1 89 ? 15.259 5.757 5.419 1.00 80.19 89 GLY A O 1
ATOM 708 N N . ASP A 1 90 ? 14.269 4.444 6.973 1.00 70.19 90 ASP A N 1
ATOM 709 C CA . ASP A 1 90 ? 15.304 3.414 7.050 1.00 70.19 90 ASP A CA 1
ATOM 710 C C . ASP A 1 90 ? 15.433 2.626 5.747 1.00 70.19 90 ASP A C 1
ATOM 712 O O . ASP A 1 90 ? 14.498 2.521 4.960 1.00 70.19 90 ASP A O 1
ATOM 716 N N . GLU A 1 91 ? 16.593 2.018 5.513 1.00 65.44 91 GLU A N 1
ATOM 717 C CA . GLU A 1 91 ? 16.786 1.184 4.333 1.00 65.44 91 GLU A CA 1
ATOM 718 C C . GLU A 1 91 ? 15.768 0.033 4.302 1.00 65.44 91 GLU A C 1
ATOM 720 O O . GLU A 1 91 ? 15.602 -0.716 5.267 1.00 65.44 91 GLU A O 1
ATOM 725 N N . MET A 1 92 ? 15.060 -0.110 3.179 1.00 64.12 92 MET A N 1
ATOM 726 C CA . MET A 1 92 ? 14.127 -1.214 2.990 1.00 64.12 92 MET A CA 1
ATOM 727 C C . MET A 1 92 ? 14.939 -2.510 2.963 1.00 64.12 92 MET A C 1
ATOM 729 O O . MET A 1 92 ? 15.613 -2.777 1.969 1.00 64.12 92 MET A O 1
ATOM 733 N N . LEU A 1 93 ? 14.875 -3.295 4.047 1.00 56.09 93 LEU A N 1
ATOM 734 C CA . LEU A 1 93 ? 15.585 -4.569 4.166 1.00 56.09 93 LEU A CA 1
ATOM 735 C C . LEU A 1 93 ? 15.356 -5.399 2.900 1.00 56.09 93 LEU A C 1
ATOM 737 O O . LEU A 1 93 ? 14.255 -5.888 2.621 1.00 56.09 93 LEU A O 1
ATOM 741 N N . SER A 1 94 ? 16.418 -5.517 2.111 1.00 51.66 94 SER A N 1
ATOM 742 C CA . SER A 1 94 ? 16.471 -6.424 0.985 1.00 51.66 94 SER A CA 1
ATOM 743 C C . SER A 1 94 ? 16.412 -7.831 1.566 1.00 51.66 94 SER A C 1
ATOM 745 O O . SER A 1 94 ? 17.361 -8.279 2.195 1.00 51.66 94 SER A O 1
ATOM 747 N N . GLY A 1 95 ? 15.318 -8.559 1.335 1.00 46.97 95 GLY A N 1
ATOM 748 C CA . GLY A 1 95 ? 15.234 -9.994 1.640 1.00 46.97 95 GLY A CA 1
ATOM 749 C C . GLY A 1 95 ? 16.181 -10.867 0.797 1.00 46.97 95 GLY A C 1
ATOM 750 O O . GLY A 1 95 ? 15.923 -12.056 0.627 1.00 46.97 95 GLY A O 1
ATOM 751 N N . ALA A 1 96 ? 17.223 -10.285 0.194 1.00 47.22 96 ALA A N 1
ATOM 752 C CA . ALA A 1 96 ? 18.291 -11.011 -0.468 1.00 47.22 96 ALA A CA 1
ATOM 753 C C . ALA A 1 96 ? 19.419 -11.273 0.536 1.00 47.22 96 ALA A C 1
ATOM 755 O O . ALA A 1 96 ? 20.070 -10.342 1.003 1.00 47.22 96 ALA A O 1
ATOM 756 N N . GLU A 1 97 ? 19.645 -12.552 0.825 1.00 37.03 97 GLU A N 1
ATOM 757 C CA . GLU A 1 97 ? 20.836 -13.055 1.512 1.00 37.03 97 GLU A CA 1
ATOM 758 C C . GLU A 1 97 ? 22.116 -12.496 0.852 1.00 37.03 97 GLU A C 1
ATOM 760 O O . GLU A 1 97 ? 22.292 -12.670 -0.365 1.00 37.03 97 GLU A O 1
ATOM 765 N N . PRO A 1 98 ? 23.02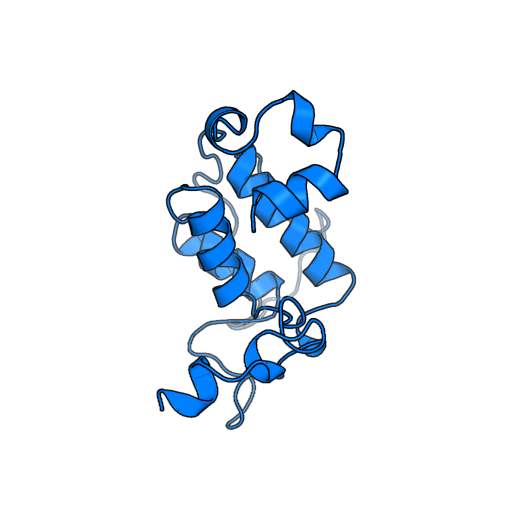0 -11.843 1.604 1.00 35.25 98 PRO A N 1
ATOM 766 C CA . PRO A 1 98 ? 24.301 -11.399 1.072 1.00 35.25 98 PRO A CA 1
ATOM 767 C C . PRO A 1 98 ? 25.171 -12.626 0.754 1.00 35.25 98 PRO A C 1
ATOM 769 O O . PRO A 1 98 ? 25.600 -13.336 1.656 1.00 35.25 98 PRO A O 1
ATOM 772 N N . GLY A 1 99 ? 25.428 -12.897 -0.533 1.00 42.56 99 GLY A N 1
ATOM 773 C CA . GLY A 1 99 ? 26.467 -13.859 -0.944 1.00 42.56 99 GLY A CA 1
ATOM 774 C C . GLY A 1 99 ? 26.087 -14.958 -1.942 1.00 42.56 99 GLY A C 1
ATOM 775 O O . GLY A 1 99 ? 26.952 -15.754 -2.291 1.00 42.56 99 GLY A O 1
ATOM 776 N N . LYS A 1 100 ? 24.851 -15.028 -2.459 1.00 40.34 100 LYS A N 1
ATOM 777 C CA . LYS A 1 100 ? 24.556 -15.897 -3.618 1.00 40.34 100 LYS A CA 1
ATOM 778 C C . LYS A 1 100 ? 24.628 -15.105 -4.919 1.00 40.34 100 LYS A C 1
ATOM 780 O O . LYS A 1 100 ? 23.643 -14.486 -5.321 1.00 40.34 100 LYS A O 1
ATOM 785 N N . GLU A 1 101 ? 25.775 -15.171 -5.593 1.00 41.06 101 GLU A N 1
ATOM 786 C CA . GLU A 1 101 ? 25.867 -14.844 -7.017 1.00 41.06 101 GLU A CA 1
ATOM 787 C C . GLU A 1 101 ? 24.841 -15.695 -7.775 1.00 41.06 101 GLU A C 1
ATOM 789 O O . GLU A 1 101 ? 24.894 -16.926 -7.789 1.00 41.06 101 GLU A O 1
ATOM 794 N N . ARG A 1 102 ? 23.827 -15.035 -8.338 1.00 48.00 102 ARG A N 1
ATOM 795 C CA . ARG A 1 102 ? 22.809 -15.679 -9.169 1.00 48.00 102 ARG A CA 1
ATOM 796 C C . ARG A 1 102 ? 23.233 -15.555 -10.627 1.00 48.00 102 ARG A C 1
ATOM 798 O O . ARG A 1 102 ? 23.675 -14.489 -11.048 1.00 48.00 102 ARG A O 1
ATOM 805 N N . ALA A 1 103 ? 23.074 -16.654 -11.367 1.00 42.00 103 ALA A N 1
ATOM 806 C CA . ALA A 1 103 ? 23.327 -16.751 -12.801 1.00 42.00 103 ALA A CA 1
ATOM 807 C C . ALA A 1 103 ? 22.733 -15.554 -13.576 1.00 42.00 103 ALA A C 1
ATOM 809 O O . ALA A 1 103 ? 21.708 -15.013 -13.148 1.00 42.00 103 ALA A O 1
ATOM 810 N N . PRO A 1 104 ? 23.346 -15.138 -14.702 1.00 35.47 104 PRO A N 1
ATOM 811 C CA . PRO A 1 104 ? 22.886 -13.989 -15.474 1.00 35.47 104 PRO A CA 1
ATOM 812 C C . PRO A 1 104 ? 21.449 -14.213 -15.965 1.00 35.47 104 PRO A C 1
ATOM 814 O O . PRO A 1 104 ? 21.200 -14.965 -16.902 1.00 35.47 104 PRO A O 1
ATOM 817 N N . ASP A 1 105 ? 20.496 -13.568 -15.292 1.00 42.53 105 ASP A N 1
ATOM 818 C CA . ASP A 1 105 ? 19.071 -13.642 -15.604 1.00 42.53 105 ASP A CA 1
ATOM 819 C C . ASP A 1 105 ? 18.732 -12.528 -16.606 1.00 42.53 105 ASP A C 1
ATOM 821 O O . ASP A 1 105 ? 18.840 -11.331 -16.303 1.00 42.53 105 ASP A O 1
ATOM 825 N N . PHE A 1 106 ? 18.370 -12.918 -17.829 1.00 41.69 106 PHE A N 1
ATOM 826 C CA . PHE A 1 106 ? 17.949 -11.997 -18.879 1.00 41.69 106 PHE A CA 1
ATOM 827 C C . PHE A 1 106 ? 16.581 -11.389 -18.514 1.00 41.69 106 PHE A C 1
ATOM 829 O O . PHE A 1 106 ? 15.520 -11.953 -18.760 1.00 41.69 106 PHE A O 1
ATOM 836 N N . GLY A 1 107 ? 16.606 -10.187 -17.938 1.00 47.66 107 GLY A N 1
ATOM 837 C CA . GLY A 1 107 ? 15.567 -9.175 -18.161 1.00 47.66 107 GLY A CA 1
ATOM 838 C C . GLY A 1 107 ? 14.419 -9.046 -17.153 1.00 47.66 107 GLY A C 1
ATOM 839 O O . GLY A 1 107 ? 13.793 -7.991 -17.143 1.00 47.66 107 GLY A O 1
ATOM 840 N N . PHE A 1 108 ? 14.157 -10.008 -16.260 1.00 47.31 108 PHE A N 1
ATOM 841 C CA . PHE A 1 108 ? 12.962 -9.927 -15.384 1.00 47.31 108 PHE A CA 1
ATOM 842 C C . PHE A 1 108 ? 13.238 -9.939 -13.874 1.00 47.31 108 PHE A C 1
ATOM 844 O 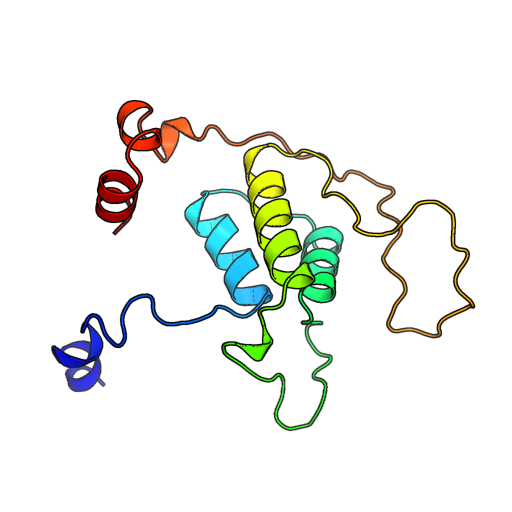O . PHE A 1 108 ? 12.410 -9.460 -13.096 1.00 47.31 108 PHE A O 1
ATOM 851 N N . ARG A 1 109 ? 14.409 -10.423 -13.438 1.00 46.84 109 ARG A N 1
ATOM 852 C CA . ARG A 1 109 ? 14.753 -10.563 -12.008 1.00 46.84 109 ARG A CA 1
ATOM 853 C C . ARG A 1 109 ? 15.940 -9.736 -11.534 1.00 46.84 109 ARG A C 1
ATOM 855 O O . ARG A 1 109 ? 16.345 -9.875 -10.381 1.00 46.84 109 ARG A O 1
ATOM 862 N N . ARG A 1 110 ? 16.494 -8.851 -12.370 1.00 46.22 110 ARG A N 1
ATOM 863 C CA . ARG A 1 110 ? 17.523 -7.916 -11.903 1.00 46.22 110 ARG A CA 1
ATOM 864 C C . ARG A 1 110 ? 16.856 -6.901 -10.981 1.00 46.22 110 ARG A C 1
ATOM 866 O O . ARG A 1 110 ? 16.285 -5.911 -11.441 1.00 46.22 110 ARG A O 1
ATOM 873 N N . GLY A 1 111 ? 16.864 -7.184 -9.678 1.00 49.41 111 GLY A N 1
ATOM 874 C CA . GLY A 1 111 ? 16.694 -6.149 -8.668 1.00 49.41 111 GLY A CA 1
ATOM 875 C C . GLY A 1 111 ? 17.687 -5.048 -9.012 1.00 49.41 111 GLY A C 1
ATOM 876 O O . GLY A 1 111 ? 18.871 -5.330 -9.202 1.00 49.41 111 GLY A O 1
ATOM 877 N N . LEU A 1 112 ? 17.192 -3.828 -9.213 1.00 48.38 112 LEU A N 1
ATOM 878 C CA . LEU A 1 112 ? 18.076 -2.674 -9.299 1.00 48.38 112 LEU A CA 1
ATOM 879 C C . LEU A 1 112 ? 18.923 -2.703 -8.029 1.00 48.38 112 LEU A C 1
ATOM 881 O O . LEU A 1 112 ? 18.365 -2.759 -6.932 1.00 48.38 112 LEU A O 1
ATOM 885 N N . ALA A 1 113 ? 20.247 -2.746 -8.190 1.00 49.50 113 ALA A N 1
ATOM 886 C CA . ALA A 1 113 ? 21.151 -2.569 -7.070 1.00 49.50 113 ALA A CA 1
ATOM 887 C C . ALA A 1 113 ? 20.743 -1.257 -6.397 1.00 49.50 113 ALA A C 1
ATOM 889 O O . ALA A 1 113 ? 20.728 -0.203 -7.038 1.00 49.50 113 ALA A O 1
ATOM 890 N N . LEU A 1 114 ? 20.305 -1.365 -5.144 1.00 52.31 114 LEU A N 1
ATOM 891 C CA . LEU A 1 114 ? 19.874 -0.257 -4.307 1.00 52.31 114 LEU A CA 1
ATOM 892 C C . LEU A 1 114 ? 21.122 0.559 -3.946 1.00 52.31 114 LEU A C 1
ATOM 894 O O . LEU A 1 114 ? 21.686 0.435 -2.871 1.00 52.31 114 LEU A O 1
ATOM 898 N N . GLY A 1 115 ? 21.620 1.317 -4.915 1.00 46.47 115 GLY A N 1
ATOM 899 C CA . GLY A 1 115 ? 22.910 1.991 -4.859 1.00 46.47 115 GLY A CA 1
ATOM 900 C C . GLY A 1 115 ? 22.803 3.426 -5.340 1.00 46.47 115 GLY A C 1
ATOM 901 O O . GLY A 1 115 ? 23.567 3.822 -6.205 1.00 46.47 115 GLY A O 1
ATOM 902 N N . ALA A 1 116 ? 21.811 4.170 -4.844 1.00 47.00 116 ALA A N 1
ATOM 903 C CA . ALA A 1 116 ? 21.806 5.635 -4.798 1.00 47.00 116 ALA A CA 1
ATOM 904 C C . ALA A 1 116 ? 20.534 6.120 -4.077 1.00 47.00 116 ALA A C 1
ATOM 906 O O . ALA A 1 116 ? 19.434 6.009 -4.613 1.00 47.00 116 ALA A O 1
ATOM 907 N N . ASN A 1 117 ? 20.706 6.657 -2.864 1.00 53.59 117 ASN A N 1
ATOM 908 C CA . ASN A 1 117 ? 19.712 7.378 -2.053 1.00 53.59 117 ASN A CA 1
ATOM 909 C C . ASN A 1 117 ? 18.376 6.663 -1.791 1.00 53.59 117 ASN A C 1
ATOM 911 O O . ASN A 1 117 ? 17.324 7.023 -2.314 1.00 53.59 117 ASN A O 1
ATOM 915 N N . ILE A 1 118 ? 18.432 5.674 -0.897 1.00 61.94 118 ILE A N 1
ATOM 916 C CA . ILE A 1 118 ? 17.253 5.008 -0.325 1.00 61.94 118 ILE A CA 1
ATOM 917 C C . ILE A 1 118 ? 16.676 5.832 0.832 1.00 61.94 118 ILE A C 1
ATOM 919 O O . ILE A 1 118 ? 15.478 5.769 1.080 1.00 61.94 118 ILE A O 1
ATOM 923 N N . ARG A 1 119 ? 17.505 6.628 1.521 1.00 68.31 119 ARG A N 1
ATOM 924 C CA . ARG A 1 119 ? 17.085 7.409 2.686 1.00 68.31 119 ARG A CA 1
ATOM 925 C C . ARG A 1 119 ? 16.108 8.517 2.312 1.00 68.31 119 ARG A C 1
ATOM 927 O O . ARG A 1 119 ? 16.304 9.245 1.342 1.00 68.31 119 ARG A O 1
ATOM 934 N N . ARG A 1 120 ? 15.083 8.641 3.142 1.00 80.56 120 ARG A N 1
ATOM 935 C CA . ARG A 1 120 ? 14.087 9.713 3.145 1.00 80.56 120 ARG A CA 1
ATOM 936 C C . ARG A 1 120 ? 13.950 10.213 4.576 1.00 80.56 120 ARG A C 1
ATOM 938 O O . ARG A 1 120 ? 14.271 9.474 5.504 1.00 80.56 120 ARG A O 1
ATOM 945 N N . ASP A 1 121 ? 13.458 11.428 4.752 1.00 85.44 121 ASP A N 1
ATOM 946 C CA . ASP A 1 121 ? 13.215 11.928 6.099 1.00 85.44 121 ASP A CA 1
ATOM 947 C C . ASP A 1 121 ? 12.041 11.167 6.744 1.00 85.44 121 ASP A C 1
ATOM 949 O O . ASP A 1 121 ? 11.042 10.877 6.061 1.00 85.44 121 ASP A O 1
ATOM 953 N N . PRO A 1 122 ? 12.152 10.817 8.040 1.00 88.38 122 PRO A N 1
ATOM 954 C CA . PRO A 1 122 ? 11.037 10.268 8.790 1.00 88.38 122 PRO A CA 1
ATOM 955 C C . PRO A 1 122 ? 9.850 11.234 8.788 1.00 88.38 122 PRO A C 1
ATOM 957 O O . PRO A 1 122 ? 10.023 12.454 8.846 1.00 88.38 122 PRO A O 1
ATOM 960 N N . ILE A 1 123 ? 8.633 10.697 8.772 1.00 90.50 123 ILE A N 1
ATOM 961 C CA . ILE A 1 123 ? 7.431 11.516 8.953 1.00 90.50 123 ILE A CA 1
ATOM 962 C C . ILE A 1 123 ? 7.181 11.761 10.443 1.00 90.50 123 ILE A C 1
ATOM 964 O O . ILE A 1 123 ? 7.409 10.892 11.287 1.00 90.50 123 ILE A O 1
ATOM 968 N N . ASP A 1 124 ? 6.623 12.922 10.773 1.00 88.88 124 ASP A N 1
ATOM 969 C CA . ASP A 1 124 ? 6.109 13.166 12.118 1.00 88.88 124 ASP A CA 1
ATOM 970 C C . ASP A 1 124 ? 4.728 12.518 12.284 1.00 88.88 124 ASP A C 1
ATOM 972 O O . ASP A 1 124 ? 3.687 13.117 12.008 1.00 88.88 124 ASP A O 1
ATOM 976 N N . VAL A 1 125 ? 4.723 11.276 12.772 1.00 86.31 125 VAL A N 1
ATOM 977 C CA . VAL A 1 125 ? 3.505 10.484 13.027 1.00 86.31 125 VAL A CA 1
ATOM 978 C C . VAL A 1 125 ? 2.562 11.174 14.027 1.00 86.31 125 VAL A C 1
ATOM 980 O O . VAL A 1 125 ? 1.372 10.867 14.068 1.00 86.31 125 VAL A O 1
ATOM 983 N N . SER A 1 126 ? 3.048 12.127 14.829 1.00 86.25 126 SER A N 1
ATOM 984 C CA . SER A 1 126 ? 2.236 12.854 15.823 1.00 86.25 126 SER A CA 1
ATOM 985 C C . SER A 1 126 ? 1.242 13.814 15.207 1.00 86.25 126 SER A C 1
ATOM 987 O O . SER A 1 126 ? 0.229 14.103 15.836 1.00 86.25 126 SER A O 1
ATOM 989 N N . LYS A 1 127 ? 1.481 14.225 13.962 1.00 86.12 127 LYS A N 1
ATOM 990 C CA . LYS A 1 127 ? 0.533 15.023 13.183 1.00 86.12 127 LYS A CA 1
ATOM 991 C C . LYS A 1 127 ? -0.644 14.198 12.664 1.00 86.12 127 LYS A C 1
ATOM 993 O O . LYS A 1 127 ? -1.709 14.754 12.445 1.00 86.12 127 LYS A O 1
ATOM 998 N N . LEU A 1 128 ? -0.451 12.889 12.492 1.00 84.94 128 LEU A N 1
ATOM 999 C CA . LEU A 1 128 ? -1.462 11.976 11.954 1.00 84.94 128 LEU A CA 1
ATOM 1000 C C . LEU A 1 128 ? -2.236 11.255 13.059 1.00 84.94 128 LEU A C 1
ATOM 1002 O O . LEU A 1 128 ? -3.434 11.028 12.940 1.00 84.94 128 LEU A O 1
ATOM 1006 N N . ILE A 1 129 ? -1.536 10.841 14.120 1.00 86.00 129 ILE A N 1
ATOM 1007 C CA . ILE A 1 129 ? -2.092 10.013 15.190 1.00 86.00 129 ILE A CA 1
ATOM 1008 C C . ILE A 1 129 ? -1.615 10.542 16.556 1.00 86.00 129 ILE A C 1
ATOM 1010 O O . ILE A 1 129 ? -0.407 10.466 16.848 1.00 86.00 129 ILE A O 1
ATOM 1014 N N . PRO A 1 130 ? -2.543 10.981 17.435 1.00 86.62 130 PRO A N 1
ATOM 1015 C CA . PRO A 1 130 ? -2.244 11.349 18.817 1.00 86.62 130 PRO A CA 1
ATOM 1016 C C . PRO A 1 130 ? -1.541 10.220 19.580 1.00 86.62 130 PRO A C 1
ATOM 1018 O O . PRO A 1 130 ? -1.899 9.049 19.439 1.00 86.62 130 PRO A O 1
ATOM 1021 N N . ALA A 1 131 ? -0.566 10.560 20.428 1.00 84.88 131 ALA A N 1
ATOM 1022 C CA . ALA A 1 131 ? 0.243 9.577 21.159 1.00 84.88 131 ALA A CA 1
ATOM 1023 C C . ALA A 1 131 ? -0.602 8.602 22.004 1.00 84.88 131 ALA A C 1
ATOM 1025 O O . ALA A 1 131 ? -0.301 7.408 22.047 1.00 84.88 131 ALA A O 1
ATOM 1026 N N . GLU A 1 132 ? -1.693 9.093 22.593 1.00 86.38 132 GLU A N 1
ATOM 1027 C CA . GLU A 1 132 ? -2.612 8.310 23.428 1.00 86.38 132 GLU A CA 1
ATOM 1028 C C . GLU A 1 132 ? -3.303 7.175 22.661 1.00 86.38 132 GLU A C 1
ATOM 1030 O O . GLU A 1 132 ? -3.472 6.071 23.184 1.00 86.38 132 GLU A O 1
ATOM 1035 N N . LEU A 1 133 ? -3.652 7.410 21.391 1.00 87.44 133 LEU A N 1
ATOM 1036 C CA . LEU A 1 133 ? -4.345 6.423 20.560 1.00 87.44 133 LEU A CA 1
ATOM 1037 C C . LEU A 1 133 ? -3.403 5.330 20.043 1.00 87.44 133 LEU A C 1
ATOM 1039 O O . LEU A 1 133 ? -3.846 4.221 19.750 1.00 87.44 133 LEU A O 1
ATOM 1043 N N . ARG A 1 134 ? -2.088 5.578 19.988 1.00 81.44 134 ARG A N 1
ATOM 1044 C CA . ARG A 1 134 ? -1.108 4.606 19.458 1.00 81.44 134 ARG A CA 1
ATOM 1045 C C . ARG A 1 134 ? -1.047 3.311 20.261 1.00 81.44 134 ARG A C 1
ATOM 1047 O O . ARG A 1 134 ? -0.739 2.262 19.706 1.00 81.44 134 ARG A O 1
ATOM 1054 N N . LYS A 1 135 ? -1.341 3.376 21.562 1.00 86.19 135 LYS A N 1
ATOM 1055 C CA . LYS A 1 135 ? -1.355 2.206 22.456 1.00 86.19 135 LYS A CA 1
ATOM 1056 C C . LYS A 1 135 ? -2.680 1.442 22.421 1.00 86.19 135 LYS A C 1
ATOM 1058 O O . LYS A 1 135 ? -2.796 0.409 23.075 1.00 86.19 135 LYS A O 1
ATOM 1063 N N . LYS A 1 136 ? -3.672 1.936 21.675 1.00 90.88 136 LYS A N 1
ATOM 1064 C CA . LYS A 1 136 ? -5.044 1.427 21.676 1.00 90.88 136 LYS A CA 1
ATOM 1065 C C . LYS A 1 136 ? -5.513 1.111 20.250 1.00 90.88 136 LYS A C 1
ATOM 1067 O O . LYS A 1 136 ? -6.197 1.922 19.629 1.00 90.88 136 LYS A O 1
ATOM 1072 N N . PRO A 1 137 ? -5.185 -0.080 19.719 1.00 83.19 137 PRO A N 1
ATOM 1073 C CA . PRO A 1 137 ? -5.408 -0.413 18.311 1.00 83.19 137 PRO A CA 1
ATOM 1074 C C . PRO A 1 137 ? -6.861 -0.267 17.843 1.00 83.19 137 PRO A C 1
ATOM 1076 O O . PRO A 1 137 ? -7.099 0.191 16.731 1.00 83.19 137 PRO A O 1
ATOM 1079 N N . GLN A 1 138 ? -7.838 -0.628 18.681 1.00 85.62 138 GLN A N 1
ATOM 1080 C CA . GLN A 1 138 ? -9.256 -0.522 18.319 1.00 85.62 138 GLN A CA 1
ATOM 1081 C C . GLN A 1 138 ? -9.724 0.938 18.224 1.00 85.62 138 GLN A C 1
ATOM 1083 O O . GLN A 1 138 ? -10.351 1.312 17.236 1.00 85.62 138 GLN A O 1
ATOM 1088 N N . GLU A 1 139 ? -9.370 1.772 19.208 1.00 88.25 139 GLU A N 1
ATOM 1089 C CA . GLU A 1 139 ? -9.688 3.210 19.203 1.00 88.25 139 GLU A CA 1
ATOM 1090 C C . GLU A 1 139 ? -8.972 3.929 18.050 1.00 88.25 139 GLU A C 1
ATOM 1092 O O . GLU A 1 139 ? -9.549 4.801 17.404 1.00 88.25 139 GLU A O 1
ATOM 1097 N N . LEU A 1 140 ? -7.742 3.515 17.732 1.00 84.50 140 LEU A N 1
ATOM 1098 C CA . LEU A 1 140 ? -6.987 4.039 16.600 1.00 84.50 140 LEU A CA 1
ATOM 1099 C C . LEU A 1 140 ? -7.680 3.767 15.261 1.00 84.50 140 LEU A C 1
ATOM 1101 O O . LEU A 1 140 ? -7.800 4.666 14.433 1.00 84.50 140 LEU A O 1
ATOM 1105 N N . VAL A 1 141 ? -8.138 2.532 15.039 1.00 80.75 141 VAL A N 1
ATOM 1106 C CA . VAL A 1 141 ? -8.856 2.178 13.807 1.00 80.75 141 VAL A CA 1
ATOM 1107 C C . VAL A 1 141 ? -10.148 2.985 13.692 1.00 80.75 141 VAL A C 1
ATOM 1109 O O . VAL A 1 141 ? -10.447 3.476 12.606 1.00 80.75 141 VAL A O 1
ATOM 1112 N N . ALA A 1 142 ? -10.879 3.164 14.795 1.00 83.12 142 ALA A N 1
ATOM 1113 C CA . ALA A 1 142 ? -12.083 3.990 14.819 1.00 83.12 142 ALA A CA 1
ATOM 1114 C C . ALA A 1 142 ? -11.791 5.467 14.501 1.00 83.12 142 ALA A C 1
ATOM 1116 O O . ALA A 1 142 ? -12.563 6.084 13.782 1.00 83.12 142 ALA A O 1
ATOM 1117 N N . HIS A 1 143 ? -10.668 6.015 14.977 1.00 82.62 143 HIS A N 1
ATOM 1118 C CA . HIS A 1 143 ? -10.262 7.398 14.706 1.00 82.62 143 HIS A CA 1
ATOM 1119 C C . HIS A 1 143 ? -9.892 7.660 13.236 1.00 82.62 143 HIS A C 1
ATOM 1121 O O . HIS A 1 143 ? -10.089 8.763 12.740 1.00 82.62 143 HIS A O 1
ATOM 1127 N N . LEU A 1 144 ? -9.352 6.655 12.541 1.00 75.00 144 LEU A N 1
ATOM 1128 C CA . LEU A 1 144 ? -8.923 6.754 11.138 1.00 75.00 144 LEU A CA 1
ATOM 1129 C C . LEU A 1 144 ? -10.042 6.456 10.121 1.00 75.00 144 LEU A C 1
ATOM 1131 O O . LEU A 1 144 ? -9.755 6.319 8.928 1.00 75.00 144 LEU A O 1
ATOM 1135 N N . SER A 1 145 ? -11.281 6.277 10.584 1.00 67.94 145 SER A N 1
ATOM 1136 C CA . SER A 1 145 ? -12.427 5.818 9.788 1.00 67.94 145 SER A CA 1
ATOM 1137 C C . SER A 1 145 ? -13.518 6.865 9.700 1.00 67.94 145 SER A C 1
ATOM 1139 O O . SER A 1 145 ? -14.114 6.947 8.606 1.00 67.94 145 SER A O 1
#

Sequence (145 aa):
MGEILSSAEFYSDRVIRNQIKSPVQFLIQTAKLLETPLPSPNIAQNSMRQMGQILFAPPSVKGWDGGRAWINTSTLLFRYNFANYLINGDEMLSGAEPGKERAPDFGFRRGLALGANIRRDPIDVSKLIPAELRKKPQELVAHLS